Protein AF-A0AAD6A9Q3-F1 (afdb_monomer_lite)

Foldseek 3Di:
DDDDDDPVVVVVVVVVVCCCCVVPPVVVVVVVVVVVCVVVVVVVVVVVVCCQPPVPPPFDALVNVVVVDDDPDADDPPDPRNVVVVVVVVVSSVVSVCQVVVVDPDHVLVVCCVVPVGSDDPGPVVVVVVVVDPPPPDDPDPD

pLDDT: mean 75.53, std 17.36, range [29.48, 95.62]

Organism: NCBI:txid1090488

Radius of gyration: 23.8 Å; chains: 1; bounding box: 52×54×62 Å

Structure (mmCIF, N/CA/C/O backbone):
data_AF-A0AAD6A9Q3-F1
#
_entry.id   AF-A0AAD6A9Q3-F1
#
loop_
_atom_site.group_PDB
_atom_site.id
_atom_site.type_symbol
_atom_site.label_atom_id
_atom_site.label_alt_id
_atom_site.label_comp_id
_atom_site.label_asym_id
_atom_site.label_entity_id
_atom_site.label_seq_id
_atom_site.pdbx_PDB_ins_code
_atom_site.Cartn_x
_atom_site.Cartn_y
_atom_site.Cartn_z
_atom_site.occupancy
_atom_site.B_iso_or_equiv
_atom_site.auth_seq_id
_atom_site.auth_comp_id
_atom_site.auth_asym_id
_atom_site.auth_atom_id
_atom_site.pdbx_PDB_model_num
ATOM 1 N N . MET A 1 1 ? 16.594 -4.214 34.635 1.00 45.50 1 MET A N 1
ATOM 2 C CA . MET A 1 1 ? 16.058 -4.983 33.489 1.00 45.50 1 MET A CA 1
ATOM 3 C C . MET A 1 1 ? 15.555 -6.319 34.005 1.00 45.50 1 MET A C 1
ATOM 5 O O . MET A 1 1 ? 16.297 -6.977 34.722 1.00 45.50 1 MET A O 1
ATOM 9 N N . ARG A 1 2 ? 14.299 -6.680 33.720 1.00 63.03 2 ARG A N 1
ATOM 10 C CA . ARG A 1 2 ? 13.698 -7.957 34.137 1.00 63.03 2 ARG A CA 1
ATOM 11 C C . ARG A 1 2 ? 13.947 -8.970 33.013 1.00 63.03 2 ARG A C 1
ATOM 13 O O . ARG A 1 2 ? 13.535 -8.716 31.887 1.00 63.03 2 ARG A O 1
ATOM 20 N N . PHE A 1 3 ? 14.672 -10.051 33.289 1.00 67.06 3 PHE A N 1
ATOM 21 C CA . PHE A 1 3 ? 14.939 -11.094 32.295 1.00 67.06 3 PHE A CA 1
ATOM 22 C C . PHE A 1 3 ? 13.706 -11.992 32.149 1.00 67.06 3 PHE A C 1
ATOM 24 O O . PHE A 1 3 ? 13.144 -12.432 33.151 1.00 67.06 3 PHE A O 1
ATOM 31 N N . LEU A 1 4 ? 13.276 -12.235 30.909 1.00 70.38 4 LEU A N 1
ATOM 32 C CA . LEU A 1 4 ? 12.157 -13.127 30.608 1.00 70.38 4 LEU A CA 1
ATOM 33 C C . LEU A 1 4 ? 12.644 -14.575 30.670 1.00 70.38 4 LEU A C 1
ATOM 35 O O . LEU A 1 4 ? 13.593 -14.935 29.979 1.00 70.38 4 LEU A O 1
ATOM 39 N N . THR A 1 5 ? 12.000 -15.396 31.496 1.00 75.38 5 THR A N 1
ATOM 40 C CA . THR A 1 5 ? 12.396 -16.800 31.711 1.00 75.38 5 THR A CA 1
ATOM 41 C C . THR A 1 5 ? 11.412 -17.806 31.119 1.00 75.38 5 THR A C 1
ATOM 43 O O . THR A 1 5 ? 11.752 -18.978 30.985 1.00 75.38 5 THR A O 1
ATOM 46 N N . ASN A 1 6 ? 10.209 -17.374 30.726 1.00 79.56 6 ASN A N 1
ATOM 47 C CA . ASN A 1 6 ? 9.223 -18.220 30.055 1.00 79.56 6 ASN A CA 1
ATOM 48 C C . ASN A 1 6 ? 8.235 -17.403 29.198 1.00 79.56 6 ASN A C 1
ATOM 50 O O . ASN A 1 6 ? 8.198 -16.172 29.258 1.00 79.56 6 ASN A O 1
ATOM 54 N N . LEU A 1 7 ? 7.436 -18.111 28.393 1.00 75.25 7 LEU A N 1
ATOM 55 C CA . LEU A 1 7 ? 6.455 -17.518 27.478 1.00 75.25 7 LEU A CA 1
ATOM 56 C C . LEU A 1 7 ? 5.314 -16.793 28.209 1.00 75.25 7 LEU A C 1
ATOM 58 O O . LEU A 1 7 ? 4.889 -15.740 27.749 1.00 75.25 7 LEU A O 1
ATOM 62 N N . SER A 1 8 ? 4.882 -17.273 29.378 1.00 77.38 8 SER A N 1
ATOM 63 C CA . SER A 1 8 ? 3.834 -16.611 30.169 1.00 77.38 8 SER A CA 1
ATOM 64 C C . SER A 1 8 ? 4.270 -15.222 30.653 1.00 77.38 8 SER A C 1
ATOM 66 O O . SER A 1 8 ? 3.517 -14.262 30.542 1.00 77.38 8 SER A O 1
ATOM 68 N N . GLN A 1 9 ? 5.527 -15.073 31.080 1.00 78.62 9 GLN A N 1
ATOM 69 C CA . GLN A 1 9 ? 6.103 -13.779 31.468 1.00 78.62 9 GLN A CA 1
ATOM 70 C C . GLN A 1 9 ? 6.231 -12.805 30.288 1.00 78.62 9 GLN A C 1
ATOM 72 O O . GLN A 1 9 ? 6.170 -11.591 30.481 1.00 78.62 9 GLN A O 1
ATOM 77 N N . ARG A 1 10 ? 6.423 -13.315 29.063 1.00 81.88 10 ARG A N 1
ATOM 78 C CA . ARG A 1 10 ? 6.401 -12.490 27.847 1.00 81.88 10 ARG A CA 1
ATOM 79 C C . ARG A 1 10 ? 5.001 -11.936 27.610 1.00 81.88 10 ARG A C 1
ATOM 81 O O . ARG A 1 10 ? 4.872 -10.754 27.312 1.00 81.88 10 ARG A O 1
ATOM 88 N N . ASP A 1 11 ? 3.978 -12.771 27.746 1.00 85.38 11 ASP A N 1
ATOM 89 C CA . ASP A 1 11 ? 2.592 -12.369 27.508 1.00 85.38 11 ASP A CA 1
ATOM 90 C C . ASP A 1 11 ? 2.108 -11.373 28.575 1.00 85.38 11 ASP A C 1
ATOM 92 O O . ASP A 1 11 ? 1.470 -10.380 28.236 1.00 85.38 11 ASP A O 1
ATOM 96 N N . GLU A 1 12 ? 2.515 -11.545 29.838 1.00 85.25 12 GLU A N 1
ATOM 97 C CA . GLU A 1 12 ? 2.293 -10.558 30.907 1.00 85.25 12 GLU A CA 1
ATOM 98 C C . GLU A 1 12 ? 2.980 -9.214 30.619 1.00 85.25 12 GLU A C 1
ATOM 100 O O . GLU A 1 12 ? 2.391 -8.151 30.823 1.00 85.25 12 GLU A O 1
ATOM 105 N N . LEU A 1 13 ? 4.220 -9.239 30.113 1.00 85.12 13 LEU A N 1
ATOM 106 C CA . LEU A 1 13 ? 4.933 -8.023 29.723 1.00 85.12 13 LEU A CA 1
ATOM 107 C C . LEU A 1 13 ? 4.252 -7.334 28.535 1.00 85.12 13 LEU A C 1
ATOM 109 O O . LEU A 1 13 ? 4.096 -6.116 28.550 1.00 85.12 13 LEU A O 1
ATOM 113 N N . LEU A 1 14 ? 3.838 -8.097 27.522 1.00 85.19 14 LEU A N 1
ATOM 114 C CA . LEU A 1 14 ? 3.101 -7.571 26.374 1.00 85.19 14 LEU A CA 1
ATOM 115 C C . LEU A 1 14 ? 1.776 -6.950 26.813 1.00 85.19 14 LEU A C 1
ATOM 117 O O . LEU A 1 14 ? 1.479 -5.835 26.400 1.00 85.19 14 LEU A O 1
ATOM 121 N N . ALA A 1 15 ? 1.023 -7.611 27.693 1.00 84.94 15 ALA A N 1
ATOM 122 C CA . ALA A 1 15 ? -0.210 -7.068 28.251 1.00 84.94 15 ALA A CA 1
ATOM 123 C C . ALA A 1 15 ? 0.039 -5.750 29.003 1.00 84.94 15 ALA A C 1
ATOM 125 O O . ALA A 1 15 ? -0.684 -4.781 28.787 1.00 84.94 15 ALA A O 1
ATOM 126 N N . ALA A 1 16 ? 1.095 -5.672 29.818 1.00 84.44 16 ALA A N 1
ATOM 127 C CA . ALA A 1 16 ? 1.461 -4.446 30.526 1.00 84.44 16 ALA A CA 1
ATOM 128 C C . ALA A 1 16 ? 1.879 -3.308 29.573 1.00 84.44 16 ALA A C 1
ATOM 130 O O . ALA A 1 16 ? 1.497 -2.157 29.780 1.00 84.44 16 ALA A O 1
ATOM 131 N N . VAL A 1 17 ? 2.629 -3.617 28.509 1.00 82.06 17 VAL A N 1
ATOM 132 C CA . VAL A 1 17 ? 3.023 -2.639 27.479 1.00 82.06 17 VAL A CA 1
ATOM 133 C C . VAL A 1 17 ? 1.807 -2.146 26.698 1.00 82.06 17 VAL A C 1
ATOM 135 O O . VAL A 1 17 ? 1.664 -0.941 26.494 1.00 82.06 17 VAL A O 1
ATOM 138 N N . LEU A 1 18 ? 0.917 -3.054 26.291 1.00 82.44 18 LEU A N 1
ATOM 139 C CA . LEU A 1 18 ? -0.321 -2.713 25.591 1.00 82.44 18 LEU A CA 1
ATOM 140 C C . LEU A 1 18 ? -1.228 -1.856 26.473 1.00 82.44 18 LEU A C 1
ATOM 142 O O . LEU A 1 18 ? -1.705 -0.828 26.011 1.00 82.44 18 LEU A O 1
ATOM 146 N N . HIS A 1 19 ? -1.391 -2.206 27.749 1.00 81.69 19 HIS A N 1
ATOM 147 C CA . HIS A 1 19 ? -2.149 -1.406 28.710 1.00 81.69 19 HIS A CA 1
ATOM 148 C C . HIS A 1 19 ? -1.545 -0.004 28.873 1.00 81.69 19 HIS A C 1
ATOM 150 O O . HIS A 1 19 ? -2.259 0.993 28.855 1.00 81.69 19 HIS A O 1
ATOM 156 N N . GLN A 1 20 ? -0.221 0.120 28.993 1.00 77.00 20 GLN A N 1
ATOM 157 C CA . GLN A 1 20 ? 0.424 1.433 29.100 1.00 77.00 20 GLN A CA 1
ATOM 158 C C . GLN A 1 20 ? 0.254 2.270 27.819 1.00 77.00 20 GLN A C 1
ATOM 160 O O . GLN A 1 20 ? 0.096 3.492 27.886 1.00 77.00 20 GLN A O 1
ATOM 165 N N . TYR A 1 21 ? 0.308 1.631 26.651 1.00 74.50 21 TYR A N 1
ATOM 166 C CA . TYR A 1 21 ? 0.163 2.301 25.363 1.00 74.50 21 TYR A CA 1
ATOM 167 C C . TYR A 1 21 ? -1.287 2.741 25.110 1.00 74.50 21 TYR A C 1
ATOM 169 O O . TYR A 1 21 ? -1.526 3.919 24.828 1.00 74.50 21 TYR A O 1
ATOM 177 N N . CYS A 1 22 ? -2.240 1.822 25.272 1.00 74.75 22 CYS A N 1
ATOM 178 C CA . CYS A 1 22 ? -3.664 2.039 25.035 1.00 74.75 22 CYS A CA 1
ATOM 179 C C . CYS A 1 22 ? -4.291 2.953 26.092 1.00 74.75 22 CYS A C 1
ATOM 181 O O . CYS A 1 22 ? -4.883 3.965 25.723 1.00 74.75 22 CYS A O 1
ATOM 183 N N . ASP A 1 23 ? -4.101 2.659 27.380 1.00 70.75 23 ASP A N 1
ATOM 184 C CA . ASP A 1 23 ? -4.793 3.374 28.462 1.00 70.75 23 ASP A CA 1
ATOM 185 C C . ASP A 1 23 ? -4.041 4.629 28.915 1.00 70.75 23 ASP A C 1
ATOM 187 O O . ASP A 1 23 ? -4.646 5.568 29.417 1.00 70.75 23 ASP A O 1
ATOM 191 N N . GLY A 1 24 ? -2.717 4.674 28.731 1.00 65.38 24 GLY A N 1
ATOM 192 C CA . GLY A 1 24 ? -1.901 5.803 29.182 1.00 65.38 24 GLY A CA 1
ATOM 193 C C . GLY A 1 24 ? -1.740 6.919 28.150 1.00 65.38 24 GLY A C 1
ATOM 194 O O . GLY A 1 24 ? -1.884 8.092 28.481 1.00 65.38 24 GLY A O 1
ATOM 195 N N . ARG A 1 25 ? -1.383 6.586 26.902 1.00 69.81 25 ARG A N 1
ATOM 196 C CA . ARG A 1 25 ? -1.031 7.595 25.879 1.00 69.81 25 ARG A CA 1
ATOM 197 C C . ARG A 1 25 ? -2.132 7.836 24.861 1.00 69.81 25 ARG A C 1
ATOM 199 O O . ARG A 1 25 ? -2.353 8.979 24.472 1.00 69.81 25 ARG A O 1
ATOM 206 N N . LEU A 1 26 ? -2.784 6.770 24.408 1.00 75.81 26 LEU A N 1
ATOM 207 C CA . LEU A 1 26 ? -3.832 6.876 23.399 1.00 75.81 26 LEU A CA 1
ATOM 208 C C . LEU A 1 26 ? -5.154 7.334 24.003 1.00 75.81 26 LEU A C 1
ATOM 210 O O . LEU A 1 26 ? -5.820 8.170 23.402 1.00 75.81 26 LEU A O 1
ATOM 214 N N . PHE A 1 27 ? -5.518 6.825 25.181 1.00 78.69 27 PHE A N 1
ATOM 215 C CA . PHE A 1 27 ? -6.812 7.110 25.791 1.00 78.69 27 PHE A CA 1
ATOM 216 C C . PHE A 1 27 ? -7.046 8.607 26.002 1.00 78.69 27 PHE A C 1
ATOM 218 O O . PHE A 1 27 ? -8.021 9.133 25.481 1.00 78.69 27 PHE A O 1
ATOM 225 N N . GLU A 1 28 ? -6.133 9.316 26.669 1.00 81.38 28 GLU A N 1
ATOM 226 C CA . GLU A 1 28 ? -6.266 10.762 26.906 1.00 81.38 28 GLU A CA 1
ATOM 227 C C . GLU A 1 28 ? -6.374 11.562 25.600 1.00 81.38 28 GLU A C 1
ATOM 229 O O . GLU A 1 28 ? -7.253 12.412 25.452 1.00 81.38 28 GLU A O 1
ATOM 234 N N . ALA A 1 29 ? -5.538 11.242 24.607 1.00 82.56 29 ALA A N 1
ATOM 235 C CA . ALA A 1 29 ? -5.596 11.881 23.296 1.00 82.56 29 ALA A CA 1
ATOM 236 C C . ALA A 1 29 ? -6.932 11.604 22.579 1.00 82.56 29 ALA A C 1
ATOM 238 O O . ALA A 1 29 ? -7.519 12.513 21.995 1.00 82.56 29 ALA A O 1
ATOM 239 N N . LEU A 1 30 ? -7.450 10.375 22.658 1.00 81.81 30 LEU A N 1
ATOM 240 C CA . LEU A 1 30 ? -8.746 9.996 22.091 1.00 81.81 30 LEU A CA 1
ATOM 241 C C . LEU A 1 30 ? -9.917 10.667 22.819 1.00 81.81 30 LEU A C 1
ATOM 243 O O . LEU A 1 30 ? -10.885 11.058 22.168 1.00 81.81 30 LEU A O 1
ATOM 247 N N . GLN A 1 31 ? -9.840 10.825 24.142 1.00 82.69 31 GLN A N 1
ATOM 248 C CA . GLN A 1 31 ? -10.848 11.538 24.930 1.00 82.69 31 GLN A CA 1
ATOM 249 C C . GLN A 1 31 ? -10.903 13.014 24.530 1.00 82.69 31 GLN A C 1
ATOM 251 O O . GLN A 1 31 ? -11.982 13.523 24.232 1.00 82.69 31 GLN A O 1
ATOM 256 N N . GLN A 1 32 ? -9.747 13.678 24.444 1.00 84.31 32 GLN A N 1
ATOM 257 C CA . GLN A 1 32 ? -9.650 15.070 23.993 1.00 84.31 32 GLN A CA 1
ATOM 258 C C . GLN A 1 32 ? -10.138 15.239 22.555 1.00 84.31 32 GLN A C 1
ATOM 260 O O . GLN A 1 32 ? -10.882 16.172 22.255 1.00 84.31 32 GLN A O 1
ATOM 265 N N . PHE A 1 33 ? -9.764 14.313 21.672 1.00 82.50 33 PHE A N 1
ATOM 266 C CA . PHE A 1 33 ? -10.240 14.289 20.297 1.00 82.50 33 PHE A CA 1
ATOM 267 C C . PHE A 1 33 ? -11.769 14.187 20.257 1.00 82.50 33 PHE A C 1
ATOM 269 O O . PHE A 1 33 ? -12.421 15.041 19.661 1.00 82.50 33 PHE A O 1
ATOM 276 N N . ARG A 1 34 ? -12.359 13.211 20.961 1.00 81.94 34 ARG A N 1
ATOM 277 C CA . ARG A 1 34 ? -13.816 13.020 21.048 1.00 81.94 34 ARG A CA 1
ATOM 278 C C . ARG A 1 34 ? -14.534 14.266 21.566 1.00 81.94 34 ARG A C 1
ATOM 280 O O . ARG A 1 34 ? -15.554 14.652 20.998 1.00 81.94 34 ARG A O 1
ATOM 287 N N . GLU A 1 35 ? -14.008 14.891 22.615 1.00 84.12 35 GLU A N 1
ATOM 288 C CA . GLU A 1 35 ? -14.590 16.104 23.194 1.00 84.12 35 GLU A CA 1
ATOM 289 C C . GLU A 1 35 ? -14.550 17.276 22.203 1.00 84.12 35 GLU A C 1
ATOM 291 O O . GLU A 1 35 ? -15.550 17.968 22.014 1.00 84.12 35 GLU A O 1
ATOM 296 N N . GLY A 1 36 ? -13.440 17.434 21.472 1.00 80.88 36 GLY A N 1
ATOM 297 C CA . GLY A 1 36 ? -13.317 18.416 20.393 1.00 80.88 36 GLY A CA 1
ATOM 298 C C . GLY A 1 36 ? -14.379 18.242 19.300 1.00 80.88 36 GLY A C 1
ATOM 299 O O . GLY A 1 36 ? -14.990 19.223 18.876 1.00 80.88 36 GLY A O 1
ATOM 300 N N . PHE A 1 37 ? -14.679 17.002 18.890 1.00 76.75 37 PHE A N 1
ATOM 301 C CA . PHE A 1 37 ? -15.766 16.731 17.933 1.00 76.75 37 PHE A CA 1
ATOM 302 C C . PHE A 1 37 ? -17.145 17.105 18.476 1.00 76.75 37 PHE A C 1
ATOM 304 O O . PHE A 1 37 ? -17.975 17.611 17.714 1.00 76.75 37 PHE A O 1
ATOM 311 N N . HIS A 1 38 ? -17.387 16.865 19.767 1.00 75.56 38 HIS A N 1
ATOM 312 C CA . HIS A 1 38 ? -18.652 17.206 20.411 1.00 75.56 38 HIS A CA 1
ATOM 313 C C . HIS A 1 38 ? -18.864 18.725 20.439 1.00 75.56 38 HIS A C 1
ATOM 315 O O . HIS A 1 38 ? -19.913 19.204 20.009 1.00 75.56 38 HIS A O 1
ATOM 321 N N . ILE A 1 39 ? -17.838 19.481 20.843 1.00 78.44 39 ILE A N 1
ATOM 322 C CA . ILE A 1 39 ? -17.866 20.950 20.908 1.00 78.44 39 ILE A CA 1
ATOM 323 C C . ILE A 1 39 ? -18.039 21.570 19.515 1.00 78.44 39 ILE A C 1
ATOM 325 O O . ILE A 1 39 ? -18.822 22.502 19.343 1.00 78.44 39 ILE A O 1
ATOM 329 N N . CYS A 1 40 ? -17.352 21.043 18.499 1.00 72.44 40 CYS A N 1
ATOM 330 C CA . CYS A 1 40 ? -17.448 21.556 17.132 1.00 72.44 40 CYS A CA 1
ATOM 331 C C . CYS A 1 40 ? -18.708 21.092 16.375 1.00 72.44 40 CYS A C 1
ATOM 333 O O . CYS A 1 40 ? -18.869 21.441 15.206 1.00 72.44 40 CYS A O 1
ATOM 335 N N . GLY A 1 41 ? -19.587 20.280 16.982 1.00 66.75 41 GLY A N 1
ATOM 336 C CA . GLY A 1 41 ? -20.776 19.732 16.312 1.00 66.75 41 GLY A CA 1
ATOM 337 C C . GLY A 1 41 ? -20.445 18.835 15.110 1.00 66.75 41 GLY A C 1
ATOM 338 O O . GLY A 1 41 ? -21.286 18.594 14.241 1.00 66.75 41 GLY A O 1
ATOM 339 N N . ALA A 1 42 ? -19.216 18.322 15.049 1.00 66.31 42 ALA A N 1
ATOM 340 C CA . ALA A 1 42 ? -18.631 17.673 13.883 1.00 66.31 42 ALA A CA 1
ATOM 341 C C . ALA A 1 42 ? -18.909 16.158 13.838 1.00 66.31 42 ALA A C 1
ATOM 343 O O . ALA A 1 42 ? -18.198 15.409 13.178 1.00 66.31 42 ALA A O 1
ATOM 344 N N . ASN A 1 43 ? -19.974 15.672 14.480 1.00 68.75 43 ASN A N 1
ATOM 345 C CA . ASN A 1 43 ? -20.344 14.247 14.443 1.00 68.75 43 ASN A CA 1
ATOM 346 C C . ASN A 1 43 ? -20.557 13.728 13.007 1.00 68.75 43 ASN A C 1
ATOM 348 O O . ASN A 1 43 ? -20.262 12.574 12.707 1.00 68.75 43 ASN A O 1
ATOM 352 N N . LYS A 1 44 ? -21.000 14.601 12.092 1.00 65.38 44 LYS A N 1
ATOM 353 C CA . LYS A 1 44 ? -21.087 14.295 10.654 1.00 65.38 44 LYS A CA 1
ATOM 354 C C . LYS A 1 44 ? -19.710 14.064 10.013 1.00 65.38 44 LYS A C 1
ATOM 356 O O . LYS A 1 44 ? -19.602 13.270 9.086 1.00 65.38 44 LYS A O 1
ATOM 361 N N . VAL A 1 45 ? -18.659 14.700 10.532 1.00 66.50 45 VAL A N 1
ATOM 362 C CA . VAL A 1 45 ? -17.270 14.494 10.097 1.00 66.50 45 VAL A CA 1
ATOM 363 C C . VAL A 1 45 ? -16.762 13.125 10.543 1.00 66.50 45 VAL A C 1
ATOM 365 O O . VAL A 1 45 ? -16.074 12.488 9.767 1.00 66.50 45 VAL A O 1
ATOM 368 N N . LEU A 1 46 ? -17.146 12.600 11.714 1.00 68.00 46 LEU A N 1
ATOM 369 C CA . LEU A 1 46 ? -16.778 11.227 12.109 1.00 68.00 46 LEU A CA 1
ATOM 370 C C . LEU A 1 46 ? -17.362 10.168 11.164 1.00 68.00 46 LEU A C 1
ATOM 372 O O . LEU A 1 46 ? -16.693 9.187 10.848 1.00 68.00 46 LEU A O 1
ATOM 376 N N . ILE A 1 47 ? -18.587 10.384 10.679 1.00 66.25 47 ILE A N 1
ATOM 377 C CA . ILE A 1 47 ? -19.210 9.522 9.664 1.00 66.25 47 ILE A CA 1
ATOM 378 C C . ILE A 1 47 ? -18.430 9.611 8.345 1.00 66.25 47 ILE A C 1
ATOM 380 O O . ILE A 1 47 ? -18.109 8.579 7.761 1.00 66.25 47 ILE A O 1
ATOM 384 N N . ALA A 1 48 ? -18.055 10.823 7.922 1.00 65.81 48 ALA A N 1
ATOM 385 C CA . ALA A 1 48 ? -17.234 11.024 6.730 1.00 65.81 48 ALA A CA 1
ATOM 386 C C . ALA A 1 48 ? -15.839 10.389 6.872 1.00 65.81 48 ALA A C 1
ATOM 388 O O . ALA A 1 48 ? -15.405 9.680 5.976 1.00 65.81 48 ALA A O 1
ATOM 389 N N . LEU A 1 49 ? -15.170 10.561 8.018 1.00 67.31 49 LEU A N 1
ATOM 390 C CA . LEU A 1 49 ? -13.872 9.956 8.334 1.00 67.31 49 LEU A CA 1
ATOM 391 C C . LEU A 1 49 ? -13.952 8.430 8.331 1.00 67.31 49 LEU A C 1
ATOM 393 O O . LEU A 1 49 ? -13.025 7.774 7.879 1.00 67.31 49 LEU A O 1
ATOM 397 N N . ARG A 1 50 ? -15.057 7.848 8.804 1.00 65.25 50 ARG A N 1
ATOM 398 C CA . ARG A 1 50 ? -15.273 6.401 8.737 1.00 65.25 50 ARG A CA 1
ATOM 399 C C . ARG A 1 50 ? -15.377 5.919 7.290 1.00 65.25 50 ARG A C 1
ATOM 401 O O . ARG A 1 50 ? -14.719 4.944 6.949 1.00 65.25 50 ARG A O 1
ATOM 408 N N . GLN A 1 51 ? -16.118 6.619 6.435 1.00 61.75 51 GLN A N 1
ATOM 409 C CA . GLN A 1 51 ? -16.193 6.279 5.008 1.00 61.75 51 GLN A CA 1
ATOM 410 C C . GLN A 1 51 ? -14.824 6.324 4.324 1.00 61.75 51 GLN A C 1
ATOM 412 O O . GLN A 1 51 ? -14.512 5.501 3.478 1.00 61.75 51 GLN A O 1
ATOM 417 N N . VAL A 1 52 ? -14.001 7.270 4.752 1.00 61.03 52 VAL A N 1
ATOM 418 C CA . VAL A 1 52 ? -12.685 7.587 4.205 1.00 61.03 52 VAL A CA 1
ATOM 419 C C . VAL A 1 52 ? -11.572 6.648 4.701 1.00 61.03 52 VAL A C 1
ATOM 421 O O . VAL A 1 52 ? -10.706 6.257 3.928 1.00 61.03 52 VAL A O 1
ATOM 424 N N . PHE A 1 53 ? -11.568 6.305 5.993 1.00 61.53 53 PHE A N 1
ATOM 425 C CA . PHE A 1 53 ? -10.477 5.566 6.644 1.00 61.53 53 PHE A CA 1
ATOM 426 C C . PHE A 1 53 ? -10.812 4.096 6.894 1.00 61.53 53 PHE A C 1
ATOM 428 O O . PHE A 1 53 ? -9.905 3.308 7.140 1.00 61.53 53 PHE A O 1
ATOM 435 N N . ILE A 1 54 ? -12.098 3.732 6.910 1.00 62.22 54 ILE A N 1
ATOM 436 C CA . ILE A 1 54 ? -12.561 2.395 7.314 1.00 62.22 54 ILE A CA 1
ATOM 437 C C . ILE A 1 54 ? -13.372 1.725 6.200 1.00 62.22 54 ILE A C 1
ATOM 439 O O . ILE A 1 54 ? -13.259 0.516 6.026 1.00 62.22 54 ILE A O 1
ATOM 443 N N . GLU A 1 55 ? -14.198 2.475 5.463 1.00 55.72 55 GLU A N 1
ATOM 444 C CA . GLU A 1 55 ? -15.105 1.905 4.450 1.00 55.72 55 GLU A CA 1
ATOM 445 C C . GLU A 1 55 ? -14.677 2.149 3.003 1.00 55.72 55 GLU A C 1
ATOM 447 O O . GLU A 1 55 ? -15.411 1.724 2.105 1.00 55.72 55 GLU A O 1
ATOM 452 N N . ASP A 1 56 ? -13.517 2.775 2.756 1.00 60.94 56 ASP A N 1
ATOM 453 C CA . ASP A 1 56 ? -12.963 2.859 1.404 1.00 60.94 56 ASP A CA 1
ATOM 454 C C . ASP A 1 56 ? -12.531 1.452 0.975 1.00 60.94 56 ASP A C 1
ATOM 456 O O . ASP A 1 56 ? -11.429 0.956 1.205 1.00 60.94 56 ASP A O 1
ATOM 460 N N . THR A 1 57 ? -13.520 0.758 0.434 1.00 62.84 57 THR A N 1
ATOM 461 C CA . THR A 1 57 ? -13.488 -0.609 -0.069 1.00 62.84 57 THR A CA 1
ATOM 462 C C . THR A 1 57 ? -13.383 -0.584 -1.584 1.00 62.84 57 THR A C 1
ATOM 464 O O . THR A 1 57 ? -13.758 -1.553 -2.244 1.00 62.84 57 THR A O 1
ATOM 467 N N . THR A 1 58 ? -12.885 0.523 -2.151 1.00 71.12 58 THR A N 1
ATOM 468 C CA . THR A 1 58 ? -12.597 0.560 -3.577 1.00 71.12 58 THR A CA 1
ATOM 469 C C . THR A 1 58 ? -11.608 -0.571 -3.882 1.00 71.12 58 THR A C 1
ATOM 471 O O . THR A 1 58 ? -10.529 -0.605 -3.280 1.00 71.12 58 THR A O 1
ATOM 474 N N . PRO A 1 59 ? -11.951 -1.510 -4.781 1.00 76.75 59 PRO A N 1
ATOM 475 C CA . PRO A 1 59 ? -10.988 -2.495 -5.241 1.00 76.75 59 PRO A CA 1
ATOM 476 C C . PRO A 1 59 ? -9.804 -1.770 -5.882 1.00 76.75 59 PRO A C 1
ATOM 478 O O . PRO A 1 59 ? -9.989 -0.804 -6.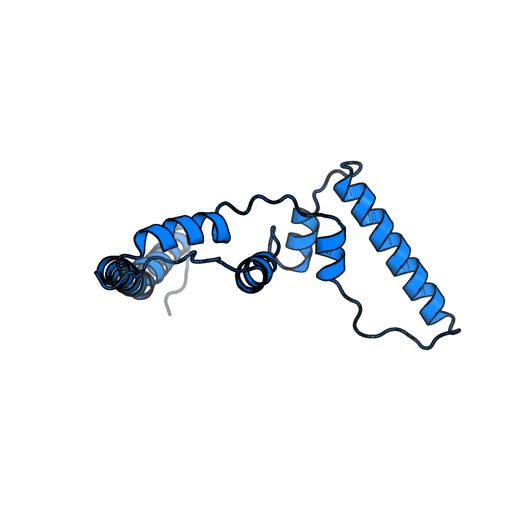618 1.00 76.75 59 PRO A O 1
ATOM 481 N N . LEU A 1 60 ? -8.592 -2.225 -5.571 1.00 85.25 60 LEU A N 1
ATOM 482 C CA . LEU A 1 60 ? -7.387 -1.718 -6.218 1.00 85.25 60 LEU A CA 1
ATOM 483 C C . LEU A 1 60 ? -7.415 -2.078 -7.697 1.00 85.25 60 LEU A C 1
ATOM 485 O O . LEU A 1 60 ? -7.682 -3.233 -8.030 1.00 85.25 60 LEU A O 1
ATOM 489 N N . GLU A 1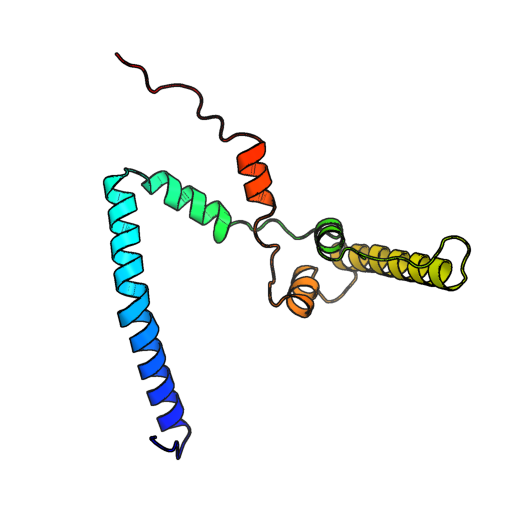 61 ? -7.070 -1.116 -8.544 1.00 89.25 61 GLU A N 1
ATOM 490 C CA . GLU A 1 61 ? -6.876 -1.343 -9.972 1.00 89.25 61 GLU A CA 1
ATOM 491 C C . GLU A 1 61 ? -5.387 -1.513 -10.303 1.00 89.25 61 GLU A C 1
ATOM 493 O O . GLU A 1 61 ? -4.492 -1.050 -9.581 1.00 89.25 61 GLU A O 1
ATOM 498 N N . ALA A 1 62 ? -5.078 -2.163 -11.428 1.00 89.56 62 ALA A N 1
ATOM 499 C CA . ALA A 1 62 ? -3.690 -2.326 -11.868 1.00 89.56 62 ALA A CA 1
ATOM 500 C C . ALA A 1 62 ? -2.998 -0.966 -12.080 1.00 89.56 62 ALA A C 1
ATOM 502 O O . ALA A 1 62 ? -1.783 -0.838 -11.883 1.00 89.56 62 ALA A O 1
ATOM 503 N N . GLU A 1 63 ? -3.759 0.062 -12.469 1.00 87.50 63 GLU A N 1
ATOM 504 C CA . GLU A 1 63 ? -3.236 1.416 -12.650 1.00 87.50 63 GLU A CA 1
ATOM 505 C C . GLU A 1 63 ? -2.870 2.089 -11.319 1.00 87.50 63 GLU A C 1
ATOM 507 O O . GLU A 1 63 ? -1.863 2.799 -11.273 1.00 87.50 63 GLU A O 1
ATOM 512 N N . ASP A 1 64 ? -3.576 1.798 -10.221 1.00 85.44 64 ASP A N 1
ATOM 513 C CA . ASP A 1 64 ? -3.228 2.319 -8.892 1.00 85.44 64 ASP A CA 1
ATOM 514 C C . ASP A 1 64 ? -1.844 1.823 -8.454 1.00 85.44 64 ASP A C 1
ATOM 516 O O . ASP A 1 64 ? -0.978 2.605 -8.052 1.00 85.44 64 ASP A O 1
ATOM 520 N N . ILE A 1 65 ? -1.581 0.523 -8.630 1.00 86.38 65 ILE A N 1
ATOM 521 C CA . ILE A 1 65 ? -0.273 -0.077 -8.335 1.00 86.38 65 ILE A CA 1
ATOM 522 C C . ILE A 1 65 ? 0.815 0.522 -9.239 1.00 86.38 65 ILE A C 1
ATOM 524 O O . ILE A 1 65 ? 1.921 0.829 -8.790 1.00 86.38 65 ILE A O 1
ATOM 528 N N . ARG A 1 66 ? 0.517 0.758 -10.519 1.00 86.44 66 ARG A N 1
ATOM 529 C CA . ARG A 1 66 ? 1.463 1.406 -11.442 1.00 86.44 66 ARG A CA 1
ATOM 530 C C . ARG A 1 66 ? 1.772 2.848 -11.052 1.00 86.44 66 ARG A C 1
ATOM 532 O O . ARG A 1 66 ? 2.916 3.278 -11.217 1.00 86.44 66 ARG A O 1
ATOM 539 N N . ARG A 1 67 ? 0.786 3.595 -10.545 1.00 83.06 67 ARG A N 1
ATOM 540 C CA . ARG A 1 67 ? 0.985 4.962 -10.049 1.00 83.06 67 ARG A CA 1
ATOM 541 C C . ARG A 1 67 ? 1.865 4.975 -8.802 1.00 83.06 67 ARG A C 1
ATOM 543 O O . ARG A 1 67 ? 2.725 5.851 -8.721 1.00 83.06 67 ARG A O 1
ATOM 550 N N . ALA A 1 68 ? 1.701 3.999 -7.909 1.00 81.94 68 ALA A N 1
ATOM 551 C CA . ALA A 1 68 ? 2.512 3.851 -6.702 1.00 81.94 68 ALA A CA 1
ATOM 552 C C . ALA A 1 68 ? 3.986 3.530 -7.015 1.00 81.94 68 ALA A C 1
ATOM 554 O O . ALA A 1 68 ? 4.899 4.140 -6.459 1.00 81.94 68 ALA A O 1
ATOM 555 N N . PHE A 1 69 ? 4.240 2.603 -7.947 1.00 82.00 69 PHE A N 1
ATOM 556 C CA . PHE A 1 69 ? 5.588 2.126 -8.280 1.00 82.00 69 PHE A CA 1
ATOM 557 C C . PHE A 1 69 ? 6.157 2.793 -9.537 1.00 82.00 69 PHE A C 1
ATOM 559 O O . PHE A 1 69 ? 6.367 2.159 -10.575 1.00 82.00 69 PHE A O 1
ATOM 566 N N . ARG A 1 70 ? 6.449 4.095 -9.446 1.00 78.38 70 ARG A N 1
ATOM 567 C CA . ARG A 1 70 ? 7.097 4.839 -10.538 1.00 78.38 70 ARG A CA 1
ATOM 568 C C . ARG A 1 70 ? 8.608 4.648 -10.536 1.00 78.38 70 ARG A C 1
ATOM 570 O O . ARG A 1 70 ? 9.289 4.880 -9.542 1.00 78.38 70 ARG A O 1
ATOM 577 N N . VAL A 1 71 ? 9.145 4.312 -11.704 1.00 82.69 71 VAL A N 1
ATOM 578 C CA . VAL A 1 71 ? 10.590 4.309 -11.943 1.00 82.69 71 VAL A CA 1
ATOM 579 C C . VAL A 1 71 ? 11.059 5.759 -12.085 1.00 82.69 71 VAL A C 1
ATOM 581 O O . VAL A 1 71 ? 10.692 6.436 -13.043 1.00 82.69 71 VAL A O 1
ATOM 584 N N . SER A 1 72 ? 11.843 6.247 -11.122 1.00 78.12 72 SER A N 1
ATOM 585 C CA . SER A 1 72 ? 12.299 7.645 -11.073 1.00 78.12 72 SER A CA 1
ATOM 586 C C . SER A 1 72 ? 13.440 7.954 -12.042 1.00 78.12 72 SER A C 1
ATOM 588 O O . SER A 1 72 ? 13.617 9.104 -12.439 1.00 78.12 72 SER A O 1
ATOM 590 N N . THR A 1 73 ? 14.212 6.944 -12.443 1.00 87.19 73 THR A N 1
ATOM 591 C CA . THR A 1 73 ? 15.354 7.098 -13.345 1.00 87.19 73 THR A CA 1
ATOM 592 C C . THR A 1 73 ? 15.387 5.974 -14.372 1.00 87.19 73 THR A C 1
ATOM 594 O O . THR A 1 73 ? 15.259 4.797 -14.047 1.00 87.19 73 THR A O 1
ATOM 597 N N . LEU A 1 74 ? 15.551 6.350 -15.638 1.00 89.38 74 LEU A N 1
ATOM 598 C CA . LEU A 1 74 ? 15.662 5.425 -16.762 1.00 89.38 74 LEU A CA 1
ATOM 599 C C . LEU A 1 74 ? 17.016 5.611 -17.439 1.00 89.38 74 LEU A C 1
ATOM 601 O O . LEU A 1 74 ? 17.577 6.709 -17.450 1.00 89.38 74 LEU A O 1
ATOM 605 N N . SER A 1 75 ? 17.539 4.534 -18.016 1.00 92.94 75 SER A N 1
ATOM 606 C CA . SER A 1 75 ? 18.766 4.585 -18.801 1.00 92.94 75 SER A CA 1
ATOM 607 C C . SER A 1 75 ? 18.594 5.455 -20.048 1.00 92.94 75 SER A C 1
ATOM 609 O O . SER A 1 75 ? 17.492 5.660 -20.555 1.00 92.94 75 SER A O 1
ATOM 611 N N . VAL A 1 76 ? 19.718 5.922 -20.592 1.00 93.62 76 VAL A N 1
ATOM 612 C CA . VAL A 1 76 ? 19.757 6.756 -21.803 1.00 93.62 76 VAL A CA 1
ATOM 613 C C . VAL A 1 76 ? 19.007 6.093 -22.960 1.00 93.62 76 VAL A C 1
ATOM 615 O O . VAL A 1 76 ? 19.168 4.892 -23.215 1.00 93.62 76 VAL A O 1
ATOM 618 N N . GLU A 1 77 ? 18.211 6.881 -23.680 1.00 89.31 77 GLU A N 1
ATOM 619 C CA . GLU A 1 77 ? 17.483 6.426 -24.863 1.00 89.31 77 GLU A CA 1
ATOM 620 C C . GLU A 1 77 ? 18.414 5.852 -25.937 1.00 89.31 77 GLU A C 1
ATOM 622 O O . GLU A 1 77 ? 19.563 6.259 -26.086 1.00 89.31 77 GLU A O 1
ATOM 627 N N . GLY A 1 78 ? 17.946 4.818 -26.637 1.00 88.06 78 GLY A N 1
ATOM 628 C CA . GLY A 1 78 ? 18.759 4.071 -27.603 1.00 88.06 78 GLY A CA 1
ATOM 629 C C . GLY A 1 78 ? 19.769 3.094 -26.986 1.00 88.06 78 GLY A C 1
ATOM 630 O O . GLY A 1 78 ? 20.297 2.244 -27.700 1.00 88.06 78 GLY A O 1
ATOM 631 N N . SER A 1 79 ? 20.010 3.130 -25.670 1.00 91.62 79 SER A N 1
ATOM 632 C CA . SER A 1 79 ? 20.875 2.139 -25.024 1.00 91.62 79 SER A CA 1
ATOM 633 C C . SER A 1 79 ? 20.199 0.767 -24.904 1.00 91.62 79 SER A C 1
ATOM 635 O O . SER A 1 79 ? 18.985 0.644 -24.712 1.00 91.62 79 SER A O 1
ATOM 637 N N . ASN A 1 80 ? 21.008 -0.298 -24.917 1.00 92.69 80 ASN A N 1
ATOM 638 C CA . ASN A 1 80 ? 20.522 -1.656 -24.645 1.00 92.69 80 ASN A CA 1
ATOM 639 C C . ASN A 1 80 ? 19.837 -1.759 -23.273 1.00 92.69 80 ASN A C 1
ATOM 641 O O . ASN A 1 80 ? 18.833 -2.460 -23.139 1.00 92.69 80 ASN A O 1
ATOM 645 N N . ARG A 1 81 ? 20.340 -1.015 -22.276 1.00 91.50 81 ARG A N 1
ATOM 646 C CA . ARG A 1 81 ? 19.751 -0.947 -20.932 1.00 91.50 81 ARG A CA 1
ATOM 647 C C . ARG A 1 81 ? 18.342 -0.365 -20.967 1.00 91.50 81 ARG A C 1
ATOM 649 O O . ARG A 1 81 ? 17.423 -0.996 -20.455 1.00 91.50 81 ARG A O 1
ATOM 656 N N . ARG A 1 82 ? 18.133 0.741 -21.686 1.00 93.25 82 ARG A N 1
ATOM 657 C CA . ARG A 1 82 ? 16.804 1.345 -21.844 1.00 93.25 82 ARG A CA 1
ATOM 658 C C . ARG A 1 82 ? 15.802 0.403 -22.514 1.00 93.25 82 ARG A C 1
ATOM 660 O O . ARG A 1 82 ? 14.645 0.338 -22.105 1.00 93.25 82 ARG A O 1
ATOM 667 N N . ARG A 1 83 ? 16.242 -0.381 -23.506 1.00 92.06 83 ARG A N 1
ATOM 668 C CA . ARG A 1 83 ? 15.401 -1.407 -24.153 1.00 92.06 83 ARG A CA 1
ATOM 669 C C . ARG A 1 83 ? 15.034 -2.552 -23.205 1.00 92.06 83 ARG A C 1
ATOM 671 O O . ARG A 1 83 ? 13.958 -3.135 -23.337 1.00 92.06 83 ARG A O 1
ATOM 678 N N . MET A 1 84 ? 15.927 -2.928 -22.292 1.00 94.19 84 MET A N 1
ATOM 679 C CA . MET A 1 84 ? 15.625 -3.925 -21.264 1.00 94.19 84 MET A CA 1
ATOM 680 C C . MET A 1 84 ? 14.631 -3.379 -20.241 1.00 94.19 84 MET A C 1
ATOM 682 O O . MET A 1 84 ? 13.614 -4.021 -20.016 1.00 94.19 84 MET A O 1
ATOM 686 N N . GLU A 1 85 ? 14.859 -2.174 -19.717 1.00 93.12 85 GLU A N 1
ATOM 687 C CA . GLU A 1 85 ? 13.943 -1.500 -18.786 1.00 93.12 85 GLU A CA 1
ATOM 688 C C . GLU A 1 85 ? 12.530 -1.382 -19.364 1.00 93.12 85 GLU A C 1
ATOM 690 O O . GLU A 1 85 ? 11.562 -1.740 -18.702 1.00 93.12 85 GLU A O 1
ATOM 695 N N . ALA A 1 86 ? 12.401 -0.943 -20.622 1.00 91.81 86 ALA A N 1
ATOM 696 C CA . ALA A 1 86 ? 11.104 -0.816 -21.282 1.00 91.81 86 ALA A CA 1
ATOM 697 C C . ALA A 1 86 ? 10.362 -2.158 -21.384 1.00 91.81 86 ALA A C 1
ATOM 699 O O . ALA A 1 86 ? 9.158 -2.212 -21.144 1.00 91.81 86 ALA A O 1
ATOM 700 N N . ARG A 1 87 ? 11.081 -3.248 -21.692 1.00 94.69 87 ARG A N 1
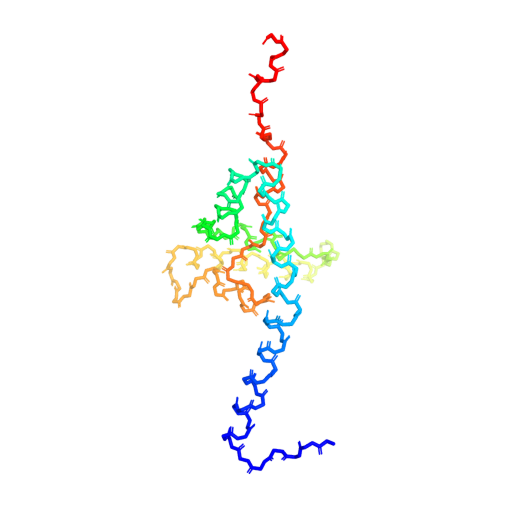ATOM 701 C CA . ARG A 1 87 ? 10.500 -4.598 -21.713 1.00 94.69 87 ARG A CA 1
ATOM 702 C C . ARG A 1 87 ? 10.072 -5.046 -20.322 1.00 94.69 87 ARG A C 1
ATOM 704 O O . ARG A 1 87 ? 8.957 -5.526 -20.178 1.00 94.69 87 ARG A O 1
ATOM 711 N N . THR A 1 88 ? 10.913 -4.851 -19.308 1.00 93.94 88 THR A N 1
ATOM 712 C CA . THR A 1 88 ? 10.583 -5.195 -17.918 1.00 93.94 88 THR A CA 1
ATOM 713 C C . THR A 1 88 ? 9.349 -4.438 -17.429 1.00 93.94 88 THR A C 1
ATOM 715 O O . THR A 1 88 ? 8.458 -5.042 -16.844 1.00 93.94 88 THR A O 1
ATOM 718 N N . ILE A 1 89 ? 9.257 -3.137 -17.720 1.00 91.62 89 ILE A N 1
ATOM 719 C CA . ILE A 1 89 ? 8.085 -2.319 -17.382 1.00 91.62 89 ILE A CA 1
ATOM 720 C C . ILE A 1 89 ? 6.840 -2.818 -18.125 1.00 91.62 89 ILE A C 1
ATOM 722 O O . ILE A 1 89 ? 5.771 -2.867 -17.529 1.00 91.62 89 ILE A O 1
ATOM 726 N N . GLY A 1 90 ? 6.963 -3.200 -19.401 1.00 92.88 90 GLY A N 1
ATOM 727 C CA . GLY A 1 90 ? 5.868 -3.811 -20.162 1.00 92.88 90 GLY A CA 1
ATOM 728 C C . GLY A 1 90 ? 5.362 -5.095 -19.505 1.00 92.88 90 GLY A C 1
ATOM 729 O O . GLY A 1 90 ? 4.194 -5.173 -19.148 1.00 92.88 90 GLY A O 1
ATOM 730 N N . PHE A 1 91 ? 6.262 -6.042 -19.223 1.00 95.06 91 PHE A N 1
ATOM 731 C CA . PHE A 1 91 ? 5.907 -7.291 -18.544 1.00 95.06 91 PHE A CA 1
ATOM 732 C C . PHE A 1 91 ? 5.255 -7.065 -17.182 1.00 95.06 91 PHE A C 1
ATOM 734 O O . PHE A 1 91 ? 4.305 -7.760 -16.841 1.00 95.06 91 PHE A O 1
ATOM 741 N N . TRP A 1 92 ? 5.746 -6.096 -16.407 1.00 94.19 92 TRP A N 1
ATOM 742 C CA . TRP A 1 92 ? 5.137 -5.728 -15.132 1.00 94.19 92 TRP A CA 1
ATOM 743 C C . TRP A 1 92 ? 3.697 -5.233 -15.305 1.00 94.19 92 TRP A C 1
ATOM 745 O O . TRP A 1 92 ? 2.806 -5.672 -14.584 1.00 94.19 92 TRP A O 1
ATOM 755 N N . LYS A 1 93 ? 3.457 -4.354 -16.285 1.00 92.56 93 LYS A N 1
ATOM 756 C CA . LYS A 1 93 ? 2.122 -3.817 -16.582 1.00 92.56 93 LYS A CA 1
ATOM 757 C C . LYS A 1 93 ? 1.151 -4.914 -17.004 1.00 92.56 93 LYS A C 1
ATOM 759 O O . LYS A 1 93 ? 0.049 -4.966 -16.467 1.00 92.56 93 LYS A O 1
ATOM 764 N N . ASP A 1 94 ? 1.578 -5.785 -17.911 1.00 95.00 94 ASP A N 1
ATOM 765 C CA . ASP A 1 94 ? 0.755 -6.893 -18.396 1.00 95.00 94 ASP A CA 1
ATOM 766 C C . ASP A 1 94 ? 0.467 -7.879 -17.255 1.00 95.00 94 ASP A C 1
ATOM 768 O O . ASP A 1 94 ? -0.659 -8.334 -17.076 1.00 95.00 94 ASP A O 1
ATOM 772 N N . TRP A 1 95 ? 1.467 -8.166 -16.414 1.00 95.56 95 TRP A N 1
ATOM 773 C CA . TRP A 1 95 ? 1.292 -9.043 -15.259 1.00 95.56 95 TRP A CA 1
ATOM 774 C C . TRP A 1 95 ? 0.267 -8.494 -14.263 1.00 95.56 95 TRP A C 1
ATOM 776 O O . TRP A 1 95 ? -0.603 -9.250 -13.832 1.00 95.56 95 TRP A O 1
ATOM 786 N N . LEU A 1 96 ? 0.308 -7.195 -13.947 1.00 94.44 96 LEU A N 1
ATOM 787 C CA . LEU A 1 96 ? -0.683 -6.568 -13.068 1.00 94.44 96 LEU A CA 1
ATOM 788 C C . LEU A 1 96 ? -2.108 -6.683 -13.620 1.00 94.44 96 LEU A C 1
ATOM 790 O O . LEU A 1 96 ? -3.019 -6.967 -12.850 1.00 94.44 96 LEU A O 1
ATOM 794 N N . GLN A 1 97 ? -2.297 -6.552 -14.936 1.00 94.50 97 GLN A N 1
ATOM 795 C CA . GLN A 1 97 ? -3.606 -6.765 -15.565 1.00 94.50 97 GLN A CA 1
ATOM 796 C C . GLN A 1 97 ? -4.085 -8.215 -15.415 1.00 94.50 97 GLN A C 1
ATOM 798 O O . GLN A 1 97 ? -5.260 -8.446 -15.150 1.00 94.50 97 GLN A O 1
ATOM 803 N N . THR A 1 98 ? -3.187 -9.206 -15.510 1.00 95.62 98 THR A N 1
ATOM 804 C CA . THR A 1 98 ? -3.571 -10.612 -15.255 1.00 95.62 98 THR A CA 1
ATOM 805 C C . THR A 1 98 ? -3.963 -10.861 -13.795 1.00 95.62 98 THR A C 1
ATOM 807 O O . THR A 1 98 ? -4.828 -11.689 -13.521 1.00 95.62 98 THR A O 1
ATOM 810 N N . VAL A 1 99 ? -3.335 -10.154 -12.848 1.00 94.31 99 VAL A N 1
ATOM 811 C CA . VAL A 1 99 ? -3.683 -10.223 -11.418 1.00 94.31 99 VAL A CA 1
ATOM 812 C C . VAL A 1 99 ? -5.051 -9.587 -11.176 1.00 94.31 99 VAL A C 1
ATOM 814 O O . VAL A 1 99 ? -5.900 -10.192 -10.531 1.00 94.31 99 VAL A O 1
ATOM 817 N N . GLU A 1 100 ? -5.281 -8.403 -11.740 1.00 93.25 100 GLU A N 1
ATOM 818 C CA . GLU A 1 100 ? -6.564 -7.694 -11.693 1.00 93.25 100 GLU A CA 1
ATOM 819 C C . GLU A 1 100 ? -7.708 -8.518 -12.301 1.00 93.25 100 GLU A C 1
ATOM 821 O O . GLU A 1 100 ? -8.779 -8.625 -11.710 1.00 93.25 100 GLU A O 1
ATOM 826 N N . GLY A 1 101 ? -7.461 -9.174 -13.439 1.00 91.19 101 GLY A N 1
ATOM 827 C CA . GLY A 1 101 ? -8.415 -10.060 -14.111 1.00 91.19 101 GLY A CA 1
ATOM 828 C C . GLY A 1 101 ? -8.684 -11.388 -13.391 1.00 91.19 101 GLY A C 1
ATOM 829 O O . GLY A 1 101 ? -9.466 -12.198 -13.887 1.00 91.19 101 GLY A O 1
ATOM 830 N N . GLY A 1 102 ? -8.047 -11.644 -12.243 1.00 89.75 102 GLY A N 1
ATOM 831 C CA . GLY A 1 102 ? -8.247 -12.867 -11.461 1.00 89.75 102 GLY A CA 1
ATOM 832 C C . GLY A 1 102 ? -7.619 -14.123 -12.075 1.00 89.75 102 GLY A C 1
ATOM 833 O O . GLY A 1 102 ? -7.928 -15.237 -11.659 1.00 89.75 102 GLY A O 1
ATOM 834 N N . GLU A 1 103 ? -6.710 -13.976 -13.043 1.00 91.81 103 GLU A N 1
ATOM 835 C CA . GLU A 1 103 ? -5.996 -15.099 -13.671 1.00 91.81 103 GLU A CA 1
ATOM 836 C C . GLU A 1 103 ? -4.861 -15.645 -12.783 1.00 91.81 103 GLU A C 1
ATOM 838 O O . GLU A 1 103 ? -4.183 -16.620 -13.124 1.00 91.81 103 GLU A O 1
ATOM 843 N N . ARG A 1 104 ? -4.617 -15.001 -11.636 1.00 89.94 104 ARG A N 1
ATOM 844 C CA . ARG A 1 104 ? -3.561 -15.329 -10.674 1.00 89.94 104 ARG A CA 1
ATOM 845 C C . ARG A 1 104 ? -4.162 -15.644 -9.300 1.00 89.94 104 ARG A C 1
ATOM 847 O O . ARG A 1 104 ? -5.172 -15.060 -8.930 1.00 89.94 104 ARG A O 1
ATOM 854 N N . PRO A 1 105 ? -3.521 -16.512 -8.496 1.00 91.94 105 PRO A N 1
ATOM 855 C CA . PRO A 1 105 ? -4.000 -16.880 -7.161 1.00 91.94 105 PRO A CA 1
ATOM 856 C C . PRO A 1 105 ? -3.644 -15.830 -6.087 1.00 91.94 105 PRO A C 1
ATOM 858 O O . PRO A 1 105 ? -3.330 -16.190 -4.956 1.00 91.94 105 PRO A O 1
ATOM 861 N N . LEU A 1 106 ? -3.599 -14.548 -6.449 1.00 93.06 106 LEU A N 1
ATOM 862 C CA . LEU A 1 106 ? -3.259 -13.436 -5.560 1.00 93.06 106 LEU A CA 1
ATOM 863 C C . LEU A 1 106 ? -3.982 -12.171 -6.019 1.00 93.06 106 LEU A C 1
ATOM 865 O O . LEU A 1 106 ? -4.305 -12.046 -7.199 1.00 93.06 106 LEU A O 1
ATOM 869 N N . SER A 1 107 ? -4.215 -11.244 -5.097 1.00 92.31 107 SER A N 1
ATOM 870 C CA . 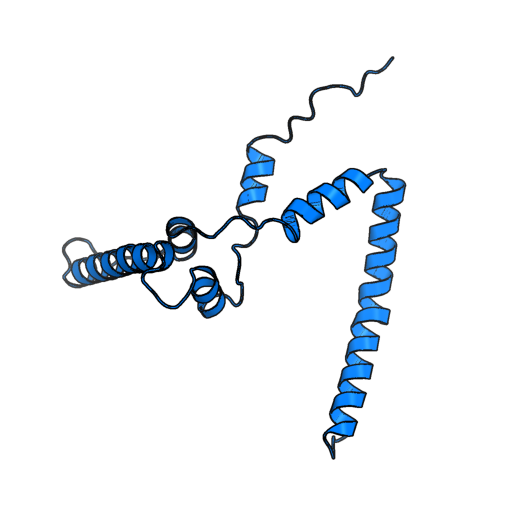SER A 1 107 ? -4.858 -9.957 -5.358 1.00 92.31 107 SER A CA 1
ATOM 871 C C . SER A 1 107 ? -3.837 -8.826 -5.511 1.00 92.31 107 SER A C 1
ATOM 873 O O . SER A 1 107 ? -2.694 -8.922 -5.062 1.00 92.31 107 SER A O 1
ATOM 875 N N . LEU A 1 108 ? -4.260 -7.699 -6.086 1.00 91.00 108 LEU A N 1
ATOM 876 C CA . LEU A 1 108 ? -3.443 -6.479 -6.118 1.00 91.00 108 LEU A CA 1
ATOM 877 C C . LEU A 1 108 ? -3.135 -5.940 -4.708 1.00 91.00 108 LEU A C 1
ATOM 879 O O . LEU A 1 108 ? -2.076 -5.351 -4.496 1.00 91.00 108 LEU A O 1
ATOM 883 N N . GLY A 1 109 ? -4.010 -6.199 -3.730 1.00 89.31 109 GLY A N 1
ATOM 884 C CA . GLY A 1 109 ? -3.765 -5.875 -2.322 1.00 89.31 109 GLY A CA 1
ATOM 885 C C . GLY A 1 109 ? -2.604 -6.670 -1.727 1.00 89.31 109 GLY A C 1
ATOM 886 O O . GLY A 1 109 ? -1.796 -6.106 -0.993 1.00 89.31 109 GLY A O 1
ATOM 887 N N . ASP A 1 110 ? -2.450 -7.942 -2.105 1.00 91.38 110 ASP A N 1
ATOM 888 C CA . ASP A 1 110 ? -1.310 -8.766 -1.680 1.00 91.38 110 ASP A CA 1
ATOM 889 C C . ASP A 1 110 ? 0.008 -8.234 -2.258 1.00 91.38 110 ASP A C 1
ATOM 891 O O . ASP A 1 110 ? 1.033 -8.205 -1.575 1.00 91.38 110 ASP A O 1
ATOM 895 N N . VAL A 1 111 ? -0.021 -7.755 -3.507 1.00 90.69 111 VAL A N 1
ATOM 896 C CA . VAL A 1 111 ? 1.134 -7.114 -4.156 1.00 90.69 111 VAL A CA 1
ATOM 897 C C . VAL A 1 111 ? 1.528 -5.835 -3.421 1.00 90.69 111 VAL A C 1
ATOM 899 O O . VAL A 1 111 ? 2.707 -5.629 -3.121 1.00 90.69 111 VAL A O 1
ATOM 902 N N . LEU A 1 112 ? 0.549 -4.985 -3.101 1.00 88.38 112 LEU A N 1
ATOM 903 C CA . LEU A 1 112 ? 0.789 -3.754 -2.357 1.00 88.38 112 LEU A CA 1
ATOM 904 C C . LEU A 1 112 ? 1.319 -4.055 -0.951 1.00 88.38 112 LEU A C 1
ATOM 906 O O . LEU A 1 112 ? 2.294 -3.432 -0.521 1.00 88.38 112 LEU A O 1
ATOM 910 N N . GLN A 1 113 ? 0.749 -5.052 -0.271 1.00 88.94 113 GLN A N 1
ATOM 911 C CA . GLN A 1 113 ? 1.149 -5.437 1.080 1.00 88.94 113 GLN A CA 1
ATOM 912 C C . GLN A 1 113 ? 2.564 -5.988 1.105 1.00 88.94 113 GLN A C 1
ATOM 914 O O . GLN A 1 113 ? 3.337 -5.647 1.998 1.00 88.94 113 GLN A O 1
ATOM 919 N N . PHE A 1 114 ? 2.927 -6.794 0.114 1.00 89.50 114 PHE A N 1
ATOM 920 C CA . PHE A 1 114 ? 4.280 -7.309 -0.010 1.00 89.50 114 PHE A CA 1
ATOM 921 C C . PHE A 1 114 ? 5.317 -6.181 -0.110 1.00 89.50 114 PHE A C 1
ATOM 923 O O . PHE A 1 114 ? 6.369 -6.246 0.523 1.00 89.50 114 PHE A O 1
ATOM 930 N N . ALA A 1 115 ? 5.021 -5.135 -0.881 1.00 85.44 115 ALA A N 1
ATOM 931 C CA . ALA A 1 115 ? 5.966 -4.053 -1.134 1.00 85.44 115 ALA A CA 1
ATOM 932 C C . ALA A 1 115 ? 5.958 -2.941 -0.066 1.00 85.44 115 ALA A C 1
ATOM 934 O O . ALA A 1 115 ? 6.993 -2.323 0.176 1.00 85.44 115 ALA A O 1
ATOM 935 N N . THR A 1 116 ? 4.808 -2.664 0.556 1.00 80.94 116 THR A N 1
ATOM 936 C CA . THR A 1 116 ? 4.604 -1.489 1.434 1.00 80.94 116 THR A CA 1
ATOM 937 C C . THR A 1 116 ? 4.135 -1.834 2.846 1.00 80.94 116 THR A C 1
ATOM 939 O O . THR A 1 116 ? 4.167 -0.982 3.729 1.00 80.94 116 THR A O 1
ATOM 942 N N . GLY A 1 117 ? 3.675 -3.066 3.070 1.00 81.12 117 GLY A N 1
ATOM 943 C CA . GLY A 1 117 ? 2.965 -3.470 4.284 1.00 81.12 117 GLY A CA 1
ATOM 944 C C . GLY A 1 117 ? 1.479 -3.089 4.308 1.00 81.12 117 GLY A C 1
ATOM 945 O O . GLY A 1 117 ? 0.781 -3.487 5.239 1.00 81.12 117 GLY A O 1
ATOM 946 N N . LEU A 1 118 ? 0.975 -2.362 3.304 1.00 79.62 118 LEU A N 1
ATOM 947 C CA . LEU A 1 118 ? -0.417 -1.909 3.216 1.00 79.62 118 LEU A CA 1
ATOM 948 C C . LEU A 1 118 ? -1.209 -2.747 2.210 1.00 79.62 118 LEU A C 1
ATOM 950 O O . LEU A 1 118 ? -0.739 -2.991 1.108 1.00 79.62 118 LEU A O 1
ATOM 954 N N . GLN A 1 119 ? -2.432 -3.153 2.555 1.00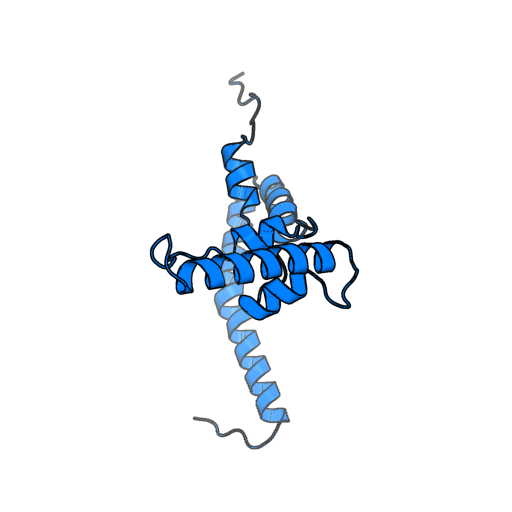 78.06 119 GLN A N 1
ATOM 955 C CA . GLN A 1 119 ? -3.324 -3.874 1.627 1.00 78.06 119 GLN A CA 1
ATOM 956 C C . GLN A 1 119 ? -4.199 -2.945 0.775 1.00 78.06 119 GLN A C 1
ATOM 958 O O . GLN A 1 119 ? -4.880 -3.402 -0.138 1.00 78.06 119 GLN A O 1
ATOM 963 N N . GLN A 1 120 ? -4.184 -1.646 1.068 1.00 77.31 120 GLN A N 1
ATOM 964 C CA . GLN A 1 120 ? -4.955 -0.619 0.377 1.00 77.31 120 GLN A CA 1
ATOM 965 C C . GLN A 1 120 ? -4.086 0.620 0.177 1.00 77.31 120 GLN A C 1
ATOM 967 O O . GLN A 1 120 ? -3.189 0.894 0.980 1.00 77.31 120 GLN A O 1
ATOM 972 N N . MET A 1 121 ? -4.340 1.361 -0.901 1.00 72.25 121 MET A N 1
ATOM 973 C CA . MET A 1 121 ? -3.609 2.592 -1.178 1.00 72.25 121 MET A CA 1
ATOM 974 C C . MET A 1 121 ? -3.945 3.637 -0.109 1.00 72.25 121 MET A C 1
ATOM 976 O O . MET A 1 121 ? -5.124 3.882 0.152 1.00 72.25 121 MET A O 1
ATOM 980 N N . PRO A 1 122 ? -2.941 4.277 0.512 1.00 61.53 122 PRO A N 1
ATOM 981 C CA . PRO A 1 122 ? -3.193 5.354 1.448 1.00 61.53 122 PRO A CA 1
ATOM 982 C C . PRO A 1 122 ? -3.731 6.577 0.691 1.00 61.53 122 PRO A C 1
ATOM 984 O O . PRO A 1 122 ? -2.978 7.373 0.148 1.00 61.53 122 PRO A O 1
ATOM 987 N N . TYR A 1 123 ? -5.056 6.713 0.677 1.00 59.50 123 TYR A N 1
ATOM 988 C CA . TYR A 1 123 ? -5.784 7.982 0.666 1.00 59.50 123 TYR A CA 1
ATOM 989 C C . TYR A 1 123 ? -5.490 9.007 -0.448 1.00 59.50 123 TYR A C 1
ATOM 991 O O . TYR A 1 123 ? -5.741 10.198 -0.268 1.00 59.50 123 TYR A O 1
ATOM 999 N N . GLU A 1 124 ? -5.038 8.580 -1.630 1.00 56.12 124 GLU A N 1
ATOM 1000 C CA . GLU A 1 124 ? -4.964 9.472 -2.804 1.00 56.12 124 GLU A CA 1
ATOM 1001 C C . GLU A 1 124 ? -6.354 10.068 -3.141 1.00 56.12 124 GLU A C 1
ATOM 1003 O O . GLU A 1 124 ? -6.466 11.219 -3.561 1.00 56.12 124 GLU A O 1
ATOM 1008 N N . LYS A 1 125 ? -7.438 9.341 -2.829 1.00 49.97 125 LYS A N 1
ATOM 1009 C CA . LYS A 1 125 ? -8.827 9.766 -3.063 1.00 49.97 125 LYS A CA 1
ATOM 1010 C C . LYS A 1 125 ? -9.340 10.891 -2.171 1.00 49.97 125 LYS A C 1
ATOM 1012 O O . LYS A 1 125 ? -10.340 11.509 -2.517 1.00 49.97 125 LYS A O 1
ATOM 1017 N N . PHE A 1 126 ? -8.699 11.215 -1.052 1.00 43.72 126 PHE A N 1
ATOM 1018 C CA . PHE A 1 126 ? -9.098 12.421 -0.315 1.00 43.72 126 PHE A CA 1
ATOM 1019 C C . PHE A 1 126 ? -8.462 13.681 -0.793 1.00 43.72 126 PHE A C 1
ATOM 1021 O O . PHE A 1 126 ? -9.101 14.716 -0.679 1.00 43.72 126 PHE A O 1
ATOM 1028 N N . GLN A 1 127 ? -7.255 13.617 -1.346 1.00 45.50 127 GLN A N 1
ATOM 1029 C CA . GLN A 1 127 ? -6.782 14.763 -2.105 1.00 45.50 127 GLN A CA 1
ATOM 1030 C C . GLN A 1 127 ? -7.757 15.027 -3.250 1.00 45.50 127 GLN A C 1
ATOM 1032 O O . GLN A 1 127 ? -8.237 16.144 -3.367 1.00 45.50 127 GLN A O 1
ATOM 1037 N N . GLU A 1 128 ? -8.202 13.985 -3.954 1.00 47.59 128 GLU A N 1
ATOM 1038 C CA . GLU A 1 128 ? -9.227 14.110 -4.991 1.00 47.59 128 GLU A CA 1
ATOM 1039 C C . GLU A 1 128 ? -10.604 14.572 -4.454 1.00 47.59 128 GLU A C 1
ATOM 1041 O O . GLU A 1 128 ? -11.241 15.417 -5.073 1.00 47.59 128 GLU A O 1
ATOM 1046 N N . ALA A 1 129 ? -11.066 14.108 -3.284 1.00 43.19 129 ALA A N 1
ATOM 1047 C CA . ALA A 1 129 ? -12.314 14.570 -2.653 1.00 43.19 129 ALA A CA 1
ATOM 1048 C C . ALA A 1 129 ? -12.223 16.001 -2.081 1.00 43.19 129 ALA A C 1
ATOM 1050 O O . ALA A 1 129 ? -13.228 16.712 -2.005 1.00 43.19 129 ALA A O 1
ATOM 1051 N N . MET A 1 130 ? -11.028 16.439 -1.679 1.00 41.00 130 MET A N 1
ATOM 1052 C CA . MET A 1 130 ? -10.747 17.819 -1.285 1.00 41.00 130 MET A CA 1
ATOM 1053 C C . MET A 1 130 ? -10.627 18.740 -2.506 1.00 41.00 130 MET A C 1
ATOM 1055 O O . MET A 1 130 ? -11.095 19.876 -2.448 1.00 41.00 130 MET A O 1
ATOM 1059 N N . GLU A 1 131 ? -10.041 18.259 -3.606 1.00 44.22 131 GLU A N 1
ATOM 1060 C CA . GLU A 1 131 ? -9.809 19.003 -4.852 1.00 44.22 131 GLU A CA 1
ATOM 1061 C C . GLU A 1 131 ? -11.071 19.106 -5.725 1.00 44.22 131 GLU A C 1
ATOM 1063 O O . GLU A 1 131 ? -11.344 20.174 -6.270 1.00 44.22 131 GLU A O 1
ATOM 1068 N N . ASN A 1 132 ? -11.902 18.058 -5.791 1.00 43.31 132 ASN A N 1
ATOM 1069 C CA . ASN A 1 132 ? -13.182 18.052 -6.519 1.00 43.31 132 ASN A CA 1
ATOM 1070 C C . ASN A 1 132 ? -14.346 18.686 -5.742 1.00 43.31 132 ASN A C 1
ATOM 1072 O O . ASN A 1 132 ? -15.497 18.624 -6.173 1.00 43.31 132 ASN A O 1
ATOM 1076 N N . GLY A 1 133 ? -14.050 19.333 -4.616 1.00 36.88 133 GLY A N 1
ATOM 1077 C CA . GLY A 1 133 ? -15.019 20.095 -3.855 1.00 36.88 133 GLY A CA 1
ATOM 1078 C C . GLY A 1 133 ? -15.999 19.211 -3.091 1.00 36.88 133 GLY A C 1
ATOM 1079 O O . GLY A 1 133 ? -17.044 18.797 -3.593 1.00 36.88 133 GLY A O 1
ATOM 1080 N N . LEU A 1 134 ? -15.779 19.133 -1.779 1.00 40.06 134 LEU A N 1
ATOM 1081 C CA . LEU A 1 134 ? -16.876 19.345 -0.840 1.00 40.06 134 LEU A CA 1
ATOM 1082 C C . LEU A 1 134 ? -17.524 20.697 -1.173 1.00 40.06 134 LEU A C 1
ATOM 1084 O O . LEU A 1 134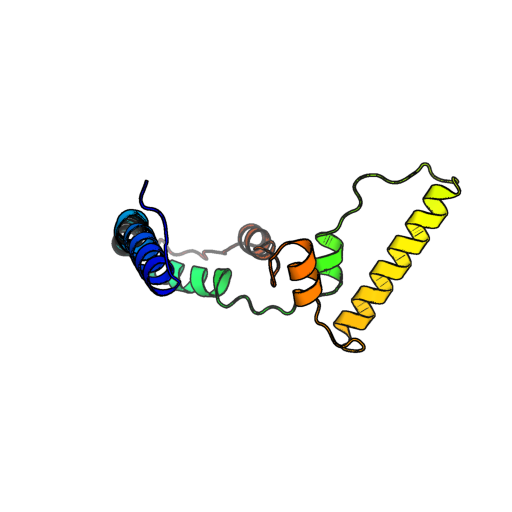 ? -17.209 21.733 -0.588 1.00 40.06 134 LEU A O 1
ATOM 1088 N N . SER A 1 135 ? -18.424 20.679 -2.154 1.00 36.06 135 SER A N 1
ATOM 1089 C CA . SER A 1 135 ? -19.443 21.689 -2.365 1.00 36.06 135 SER A CA 1
ATOM 1090 C C . SER A 1 135 ? -20.284 21.718 -1.088 1.00 36.06 135 SER A C 1
ATOM 1092 O O . SER A 1 135 ? -21.322 21.061 -0.983 1.00 36.06 135 SER A O 1
ATOM 1094 N N . TRP A 1 136 ? -19.848 22.490 -0.094 1.00 38.66 136 TRP A N 1
ATOM 1095 C CA . TRP A 1 136 ? -20.773 23.097 0.849 1.00 38.66 136 TRP A CA 1
ATOM 1096 C C . TRP A 1 136 ? -21.601 24.092 0.042 1.00 38.66 136 TRP A C 1
ATOM 1098 O O . TRP A 1 136 ? -21.308 25.284 -0.024 1.00 38.66 136 TRP A O 1
ATOM 1108 N N . GLY A 1 137 ? -22.620 23.559 -0.633 1.00 32.06 137 GLY A N 1
ATOM 1109 C CA . GLY A 1 137 ? -23.736 24.343 -1.117 1.00 32.06 137 GLY A CA 1
ATOM 1110 C C . GLY A 1 137 ? -24.256 25.162 0.057 1.00 32.06 137 GLY A C 1
ATOM 1111 O O . GLY A 1 137 ? -24.548 24.627 1.126 1.00 32.06 137 GLY A O 1
ATOM 1112 N N . ALA A 1 138 ? -24.260 26.472 -0.149 1.00 39.56 138 ALA A N 1
ATOM 1113 C CA . ALA A 1 138 ? -24.763 27.506 0.729 1.00 39.56 138 ALA A CA 1
ATOM 1114 C C . ALA A 1 138 ? -25.941 27.069 1.617 1.00 39.56 138 ALA A C 1
ATOM 1116 O O . ALA A 1 138 ? -26.990 26.718 1.095 1.00 39.56 138 ALA A O 1
ATOM 1117 N N . THR A 1 139 ? -25.774 27.199 2.936 1.00 40.41 139 THR A N 1
ATOM 1118 C CA . THR A 1 139 ? -26.687 27.937 3.833 1.00 40.41 139 THR A CA 1
ATOM 1119 C C . THR A 1 139 ? -26.042 28.068 5.219 1.00 40.41 139 THR A C 1
ATOM 1121 O O . THR A 1 139 ? -26.442 27.408 6.172 1.00 40.41 139 THR A O 1
ATOM 1124 N N . PHE A 1 140 ? -25.061 28.958 5.359 1.00 38.78 140 PHE A N 1
ATOM 1125 C CA . PHE A 1 140 ? -25.033 29.806 6.554 1.00 38.78 140 PHE A CA 1
ATOM 1126 C C . PHE A 1 140 ? -25.725 31.105 6.155 1.00 38.78 140 PHE A C 1
ATOM 1128 O O . PHE A 1 140 ? -25.090 32.104 5.828 1.00 38.78 140 PHE A O 1
ATOM 1135 N N . GLY A 1 141 ? -27.053 31.030 6.055 1.00 29.48 141 GLY A N 1
ATOM 1136 C CA . GLY A 1 141 ? -27.885 32.216 5.952 1.00 29.48 141 GLY A CA 1
ATOM 1137 C C . GLY A 1 141 ? -27.842 32.935 7.292 1.00 29.48 141 GLY A C 1
ATOM 1138 O O . GLY A 1 141 ? -28.240 32.370 8.306 1.00 29.48 141 GLY A O 1
ATOM 1139 N N . LEU A 1 142 ? -27.331 34.164 7.286 1.00 37.88 142 LEU A N 1
ATOM 1140 C CA . LEU A 1 142 ? -27.743 35.171 8.252 1.00 37.88 142 LEU A CA 1
ATOM 1141 C C . LEU A 1 142 ? -29.206 35.506 7.936 1.00 37.88 142 LEU A C 1
ATOM 1143 O O . LEU A 1 142 ? -29.497 36.067 6.878 1.00 37.88 142 LEU A O 1
ATOM 1147 N N . GLY A 1 143 ? -30.094 35.104 8.838 1.00 34.06 143 GLY A N 1
ATOM 1148 C CA . GLY A 1 143 ? -31.528 35.371 8.853 1.00 34.06 143 GLY A CA 1
ATOM 1149 C C . GLY A 1 143 ? -32.096 34.904 10.178 1.00 34.06 143 GLY A C 1
ATOM 1150 O O . GLY A 1 143 ? -32.012 33.682 10.424 1.00 34.06 143 GLY A O 1
#

Sequence (143 aa):
MRFLTNLSQRDELLAAVLHQYCDGRLFEALQQFREGFHICGANKVLIALRQVFIEDTTPLEAEDIRRAFRVSTLSVEGSNRRRMEARTIGFWKDWLQTVEGGERPLSLGDVLQFATGLQQMPYEKFQEAMENGLSWGATFGLG

Secondary structure (DSSP, 8-state):
-PPP-SHHHHHHHHHHHHHIIIIIIIHHHHHHHHHHHHHTTTHHHHHHHHHHHTS--PPPPHHHHHHHS-----PPTTSHHHHHHHHHHHHHHHHHHHHHTT-SSS-HHHHHHHHHS-SS--SHHHHHHHHS-----S-----